Protein AF-A0A2R6GZM3-F1 (afdb_monomer_lite)

Secondary structure (DSSP, 8-state):
--BTTB-HHHHHHHHHHHHHHHHHHHHHHHHHHS-SSTT-HHHHHHHHHHHHHHHHHHHHHHHHHHHHHHHHHHHHHHHHHHS-S-----------------------------

Radius of gyration: 28.56 Å; chains: 1; bounding box: 97×31×60 Å

Structure (mmCIF, N/CA/C/O backbone):
data_AF-A0A2R6GZM3-F1
#
_entry.id   AF-A0A2R6GZM3-F1
#
loop_
_atom_site.group_PDB
_atom_site.id
_atom_site.type_symbol
_atom_site.label_atom_id
_atom_site.label_alt_id
_atom_site.label_comp_id
_atom_site.label_asym_id
_atom_site.label_entity_id
_atom_site.label_seq_id
_atom_site.pdbx_PDB_ins_cod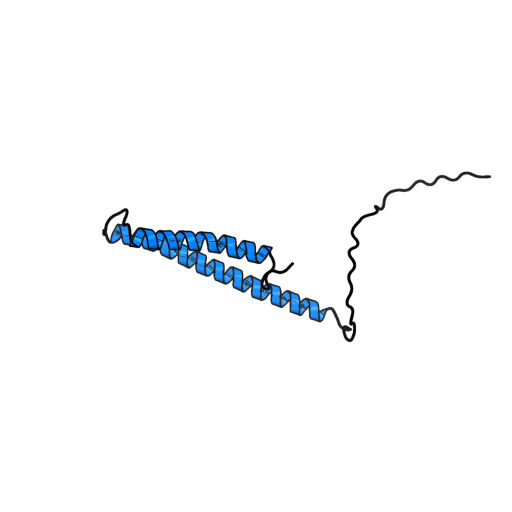e
_atom_site.Cartn_x
_atom_site.Cartn_y
_atom_site.Cartn_z
_atom_site.occupancy
_atom_site.B_iso_or_equiv
_atom_site.auth_seq_id
_atom_site.auth_comp_id
_atom_site.auth_asym_id
_atom_site.auth_atom_id
_atom_site.pdbx_PDB_model_num
ATOM 1 N N . MET A 1 1 ? -24.636 -8.435 14.017 1.00 53.19 1 MET A N 1
ATOM 2 C CA . MET A 1 1 ? -23.829 -9.620 13.624 1.00 53.19 1 MET A CA 1
ATOM 3 C C . MET A 1 1 ? -22.397 -9.157 13.445 1.00 53.19 1 MET A C 1
ATOM 5 O O . MET A 1 1 ? -22.065 -8.674 12.367 1.00 53.19 1 MET A O 1
ATOM 9 N N . GLU A 1 2 ? -21.591 -9.271 14.491 1.00 53.66 2 GLU A N 1
ATOM 10 C CA . GLU A 1 2 ? -20.139 -9.101 14.419 1.00 53.66 2 GLU A CA 1
ATOM 11 C C . GLU A 1 2 ? -19.525 -10.263 13.634 1.00 53.66 2 GLU A C 1
ATOM 13 O O . GLU A 1 2 ? -19.978 -11.408 13.739 1.00 53.66 2 GLU A O 1
ATOM 18 N N . LEU A 1 3 ? -18.513 -9.984 12.816 1.00 55.81 3 LEU A N 1
ATOM 19 C CA . LEU A 1 3 ? -17.748 -11.014 12.120 1.00 55.81 3 LEU A CA 1
ATOM 20 C C . LEU A 1 3 ? -16.280 -10.824 12.509 1.00 55.81 3 LEU A C 1
ATOM 22 O O . LEU A 1 3 ? -15.680 -9.815 12.166 1.00 55.81 3 LEU A O 1
ATOM 26 N N . PHE A 1 4 ? -15.705 -11.796 13.223 1.00 61.44 4 PHE A N 1
ATOM 27 C CA . PHE A 1 4 ? -14.313 -11.757 13.707 1.00 61.44 4 PHE A CA 1
ATOM 28 C C . PHE A 1 4 ? -13.967 -10.595 14.661 1.00 61.44 4 PHE A C 1
ATOM 30 O O . PHE A 1 4 ? -12.835 -10.124 14.643 1.00 61.44 4 PHE A O 1
ATOM 37 N N . GLY A 1 5 ? -14.908 -10.166 15.510 1.00 65.94 5 GLY A N 1
ATOM 38 C CA . GLY A 1 5 ? -14.658 -9.126 16.520 1.00 65.94 5 GLY A CA 1
ATOM 39 C C . GLY A 1 5 ? -14.589 -7.703 15.967 1.00 65.94 5 GLY A C 1
ATOM 40 O O . GLY A 1 5 ? -14.217 -6.810 16.705 1.00 65.94 5 GLY A O 1
ATOM 41 N N . PHE A 1 6 ? -14.944 -7.512 14.692 1.00 68.62 6 PHE A N 1
ATOM 42 C CA . PHE A 1 6 ? -15.173 -6.204 14.093 1.00 68.62 6 PHE A CA 1
ATOM 43 C C . PHE A 1 6 ? -16.604 -6.104 13.579 1.00 68.62 6 PHE A C 1
ATOM 45 O O . PHE A 1 6 ? -17.218 -7.091 13.132 1.00 68.62 6 PHE A O 1
ATOM 52 N N . GLU A 1 7 ? -17.114 -4.880 13.565 1.00 79.00 7 GLU A N 1
ATOM 53 C CA . GLU A 1 7 ? -18.347 -4.555 12.869 1.00 79.00 7 GLU A CA 1
ATOM 54 C C . GLU A 1 7 ? -18.200 -4.793 11.359 1.00 79.00 7 GLU A C 1
ATOM 56 O O . GLU A 1 7 ? -17.131 -4.637 10.758 1.00 79.00 7 GLU A O 1
ATOM 61 N N . LYS A 1 8 ? -19.298 -5.189 10.703 1.00 81.38 8 LYS A N 1
ATOM 62 C CA . LYS A 1 8 ? -19.299 -5.460 9.254 1.00 81.38 8 LYS A CA 1
ATOM 63 C C . LYS A 1 8 ? -18.865 -4.242 8.435 1.00 81.38 8 LYS A C 1
ATOM 65 O O . LYS A 1 8 ? -18.279 -4.422 7.370 1.00 81.38 8 LYS A O 1
ATOM 70 N N . GLU A 1 9 ? -19.161 -3.040 8.920 1.00 81.81 9 GLU A N 1
ATOM 71 C CA . GLU A 1 9 ? -18.784 -1.780 8.278 1.00 81.81 9 GLU A CA 1
ATOM 72 C C . GLU A 1 9 ? -17.275 -1.526 8.402 1.00 81.81 9 GLU A C 1
ATOM 74 O O . GLU A 1 9 ? -16.612 -1.322 7.387 1.00 81.81 9 GLU A O 1
ATOM 79 N N . THR A 1 10 ? -16.700 -1.707 9.595 1.00 84.50 10 THR A N 1
ATOM 80 C CA . THR A 1 10 ? -15.245 -1.668 9.828 1.00 84.50 10 THR A CA 1
ATOM 81 C C . THR A 1 10 ? -14.489 -2.658 8.942 1.00 84.50 10 THR A C 1
ATOM 83 O O . THR A 1 10 ? -13.495 -2.314 8.293 1.00 84.50 10 THR A O 1
ATOM 86 N N . LEU A 1 11 ? -14.965 -3.905 8.868 1.00 85.25 11 LEU A N 1
ATOM 87 C CA . LEU A 1 11 ? -14.348 -4.935 8.030 1.00 85.25 11 LEU A CA 1
ATOM 88 C C . LEU A 1 11 ? -14.423 -4.549 6.545 1.00 85.25 11 LEU A C 1
ATOM 90 O O . LEU A 1 11 ? -13.454 -4.755 5.803 1.00 85.25 11 LEU A O 1
ATOM 94 N N . LEU A 1 12 ? -15.542 -3.965 6.108 1.00 89.31 12 LEU A N 1
ATOM 95 C CA . LEU A 1 12 ? -15.717 -3.471 4.745 1.00 89.31 12 LEU A CA 1
ATOM 96 C C . LEU A 1 12 ? -14.714 -2.356 4.432 1.00 89.31 12 LEU A C 1
ATOM 98 O O . LEU A 1 12 ? -14.014 -2.456 3.424 1.00 89.31 12 LEU A O 1
ATOM 102 N N . ASP A 1 13 ? -14.562 -1.368 5.308 1.00 86.69 13 ASP A N 1
ATOM 103 C CA . ASP A 1 13 ? -13.637 -0.246 5.115 1.00 86.69 13 ASP A CA 1
ATOM 104 C C . ASP A 1 13 ? -12.169 -0.689 5.091 1.00 86.69 13 ASP A C 1
ATOM 106 O O . ASP A 1 13 ? -11.378 -0.256 4.240 1.00 86.69 13 ASP A O 1
ATOM 110 N N . LEU A 1 14 ? -11.792 -1.619 5.971 1.00 89.25 14 LEU A N 1
ATOM 111 C CA . LEU A 1 14 ? -10.449 -2.193 5.977 1.00 89.25 14 LEU A CA 1
ATOM 112 C C . LEU A 1 14 ? -10.190 -2.993 4.692 1.00 89.25 14 LEU A C 1
ATOM 114 O O . LEU A 1 14 ? -9.141 -2.850 4.060 1.00 89.25 14 LEU A O 1
ATOM 118 N N . THR A 1 15 ? -11.166 -3.789 4.250 1.00 89.44 15 THR A N 1
ATOM 119 C CA . THR A 1 15 ? -11.059 -4.591 3.020 1.00 89.44 15 THR A CA 1
ATOM 120 C C . THR A 1 15 ? -10.958 -3.711 1.776 1.00 89.44 15 THR A C 1
ATOM 122 O O . THR A 1 15 ? -10.130 -3.984 0.901 1.00 89.44 15 THR A O 1
ATOM 125 N N . VAL A 1 16 ? -11.740 -2.629 1.698 1.00 91.19 16 VAL A N 1
ATOM 126 C CA . VAL A 1 16 ? -11.695 -1.661 0.589 1.00 91.19 16 VAL A CA 1
ATOM 127 C C . VAL A 1 16 ? -10.301 -1.045 0.447 1.00 91.19 16 VAL A C 1
ATOM 129 O O . VAL A 1 16 ? -9.860 -0.835 -0.680 1.00 91.19 16 VAL A O 1
ATOM 132 N N . ASN A 1 17 ? -9.566 -0.840 1.546 1.00 92.44 17 ASN A N 1
ATOM 133 C CA . ASN A 1 17 ? -8.177 -0.363 1.520 1.00 92.44 17 ASN A CA 1
ATOM 134 C C . ASN A 1 17 ? -7.143 -1.461 1.196 1.00 92.44 17 ASN A C 1
ATOM 136 O O . ASN A 1 17 ? -6.140 -1.203 0.525 1.00 92.44 17 ASN A O 1
ATOM 140 N N . VAL A 1 18 ? -7.391 -2.707 1.609 1.00 93.06 18 VAL A N 1
ATOM 141 C CA . VAL A 1 18 ? -6.509 -3.853 1.316 1.00 93.06 18 VAL A CA 1
ATOM 142 C C . VAL A 1 18 ? -6.537 -4.242 -0.169 1.00 93.06 18 VAL A C 1
ATOM 144 O O . VAL A 1 18 ? -5.513 -4.668 -0.711 1.00 93.06 18 VAL A O 1
ATOM 147 N N . ILE A 1 19 ? -7.664 -4.067 -0.867 1.00 95.25 19 ILE A N 1
ATOM 148 C CA . ILE A 1 19 ? -7.778 -4.397 -2.300 1.00 95.25 19 ILE A CA 1
ATOM 149 C C . ILE A 1 19 ? -6.759 -3.613 -3.159 1.00 95.25 19 ILE A C 1
ATOM 151 O O . ILE A 1 19 ? -5.985 -4.256 -3.880 1.00 95.25 19 ILE A O 1
ATOM 155 N N . PRO A 1 20 ? -6.678 -2.266 -3.091 1.00 94.00 20 PRO A N 1
ATOM 156 C CA . PRO A 1 20 ? -5.647 -1.500 -3.788 1.00 94.00 20 PRO A CA 1
ATOM 157 C C . PRO A 1 20 ? -4.223 -1.957 -3.454 1.00 94.00 20 PRO A C 1
ATOM 159 O O . PRO A 1 20 ? -3.386 -2.053 -4.352 1.00 94.00 20 PRO A O 1
ATOM 162 N N . LEU A 1 21 ? -3.950 -2.298 -2.191 1.00 96.00 21 LEU A N 1
ATOM 163 C CA . LEU A 1 21 ? -2.645 -2.791 -1.743 1.00 96.00 21 LEU A CA 1
ATOM 164 C C . LEU A 1 21 ? -2.264 -4.101 -2.450 1.00 96.00 21 LEU A C 1
ATOM 166 O O . LEU A 1 21 ? -1.143 -4.238 -2.949 1.00 96.00 21 LEU A O 1
ATOM 170 N N . GLY A 1 22 ? -3.215 -5.031 -2.570 1.00 96.31 22 GLY A N 1
ATOM 171 C CA . GLY A 1 22 ? -3.041 -6.280 -3.314 1.00 96.31 22 GLY A CA 1
ATOM 172 C C . GLY A 1 22 ? -2.784 -6.055 -4.806 1.00 96.31 22 GLY A C 1
ATOM 173 O O . GLY A 1 22 ? -1.890 -6.680 -5.379 1.00 96.3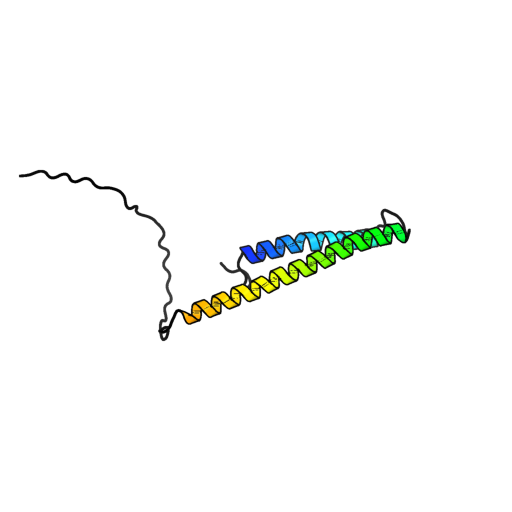1 22 GLY A O 1
ATOM 174 N N . ILE A 1 23 ? -3.510 -5.123 -5.431 1.00 96.88 23 ILE A N 1
ATOM 175 C CA . ILE A 1 23 ? -3.325 -4.780 -6.850 1.00 96.88 23 ILE A CA 1
ATOM 176 C C . ILE A 1 23 ? -1.929 -4.191 -7.088 1.00 96.88 23 ILE A C 1
ATOM 178 O O . ILE A 1 23 ? -1.231 -4.618 -8.008 1.00 96.88 23 ILE A O 1
ATOM 182 N N . ILE A 1 24 ? -1.487 -3.243 -6.258 1.00 96.81 24 ILE A N 1
ATOM 183 C CA . ILE A 1 24 ? -0.155 -2.637 -6.397 1.00 96.81 24 ILE A CA 1
ATOM 184 C C . ILE A 1 24 ? 0.935 -3.698 -6.214 1.00 96.81 24 ILE A C 1
ATOM 186 O O . ILE A 1 24 ? 1.866 -3.757 -7.017 1.00 96.81 24 ILE A O 1
ATOM 190 N N . LEU A 1 25 ? 0.808 -4.572 -5.210 1.00 97.06 25 LEU A N 1
ATOM 191 C CA . LEU A 1 25 ? 1.760 -5.661 -4.981 1.00 97.06 25 LEU A CA 1
ATOM 192 C C . LEU A 1 25 ? 1.845 -6.610 -6.180 1.00 97.06 25 LEU A C 1
ATOM 194 O O . LEU A 1 25 ? 2.941 -6.987 -6.599 1.00 97.06 25 LEU A O 1
ATOM 198 N N . PHE A 1 26 ? 0.695 -6.957 -6.760 1.00 97.56 26 PHE A N 1
ATOM 199 C CA . PHE A 1 26 ? 0.631 -7.769 -7.968 1.00 97.56 26 PHE A CA 1
ATOM 200 C C . PHE A 1 26 ? 1.395 -7.115 -9.123 1.00 97.56 26 PHE A C 1
ATOM 202 O O . PHE A 1 26 ? 2.209 -7.777 -9.762 1.00 97.56 26 PHE A O 1
ATOM 209 N N . PHE A 1 27 ? 1.198 -5.818 -9.368 1.00 96.00 27 PHE A N 1
ATOM 210 C CA . PHE A 1 27 ? 1.904 -5.114 -10.442 1.00 96.00 27 PHE A CA 1
ATOM 211 C C . PHE A 1 27 ? 3.397 -4.937 -10.169 1.00 96.00 27 PHE A C 1
ATOM 213 O O . PHE A 1 27 ? 4.194 -5.067 -11.096 1.00 96.00 27 PHE A O 1
ATOM 220 N N . ILE A 1 28 ? 3.804 -4.720 -8.916 1.00 95.44 28 ILE A N 1
ATOM 221 C CA . ILE A 1 28 ? 5.222 -4.731 -8.533 1.00 95.44 28 ILE A CA 1
ATOM 222 C C . ILE A 1 28 ? 5.850 -6.076 -8.921 1.00 95.44 28 ILE A C 1
ATOM 224 O O . ILE A 1 28 ? 6.888 -6.098 -9.581 1.00 95.44 28 ILE A O 1
ATOM 228 N N . ALA A 1 29 ? 5.209 -7.193 -8.568 1.00 96.19 29 ALA A N 1
ATOM 229 C CA . ALA A 1 29 ? 5.699 -8.525 -8.913 1.00 96.19 29 ALA A CA 1
ATOM 230 C C . ALA A 1 29 ? 5.683 -8.773 -10.430 1.00 96.19 29 ALA A C 1
ATOM 232 O O . ALA A 1 29 ? 6.670 -9.248 -10.991 1.00 96.19 29 ALA A O 1
ATOM 233 N N . ALA A 1 30 ? 4.595 -8.407 -11.111 1.00 95.19 30 ALA A N 1
ATOM 234 C CA . ALA A 1 30 ? 4.462 -8.562 -12.555 1.00 95.19 30 ALA A CA 1
ATOM 235 C C . ALA A 1 30 ? 5.554 -7.790 -13.304 1.00 95.19 30 ALA A C 1
ATOM 237 O O . ALA A 1 30 ? 6.188 -8.350 -14.194 1.00 95.19 30 ALA A O 1
ATOM 238 N N . PHE A 1 31 ? 5.832 -6.546 -12.910 1.00 93.19 31 PHE A N 1
ATOM 239 C CA . PHE A 1 31 ? 6.863 -5.728 -13.547 1.00 93.19 31 PHE A CA 1
ATOM 240 C C . PHE A 1 31 ? 8.289 -6.102 -13.149 1.00 93.19 31 PHE A C 1
ATOM 242 O O . PHE A 1 31 ? 9.225 -5.798 -13.886 1.00 93.19 31 PHE A O 1
ATOM 249 N N . ALA A 1 32 ? 8.473 -6.788 -12.019 1.00 91.62 32 ALA A N 1
ATOM 250 C CA . ALA A 1 32 ? 9.761 -7.385 -11.676 1.00 91.62 32 ALA A CA 1
ATOM 251 C C . ALA A 1 32 ? 10.113 -8.557 -12.609 1.00 91.62 32 ALA A C 1
ATOM 253 O O . ALA A 1 32 ? 11.289 -8.782 -12.888 1.00 91.62 32 ALA A O 1
ATOM 254 N N . VAL A 1 33 ? 9.108 -9.287 -13.110 1.00 93.50 33 VAL A N 1
ATOM 255 C CA . VAL A 1 33 ? 9.291 -10.408 -14.052 1.00 93.50 33 VAL A CA 1
ATOM 256 C C . VAL A 1 33 ? 9.274 -9.935 -15.507 1.00 93.50 33 VAL A C 1
ATOM 258 O O . VAL A 1 33 ? 10.084 -10.378 -16.320 1.00 93.50 33 VAL A O 1
ATOM 261 N N . VAL A 1 34 ? 8.352 -9.036 -15.846 1.00 92.06 34 VAL A N 1
ATOM 262 C CA . VAL A 1 34 ? 8.140 -8.513 -17.198 1.00 92.06 34 VAL A CA 1
ATOM 263 C C . VAL A 1 34 ? 8.445 -7.026 -17.189 1.00 92.06 34 VAL A C 1
ATOM 265 O O . VAL A 1 34 ? 7.613 -6.236 -16.759 1.00 92.06 34 VAL A O 1
ATOM 268 N N . SER A 1 35 ? 9.621 -6.629 -17.681 1.00 86.69 35 SER A N 1
ATOM 269 C CA . SER A 1 35 ? 9.979 -5.210 -17.726 1.00 86.69 35 SER A CA 1
ATOM 270 C C . SER A 1 35 ? 9.359 -4.506 -18.945 1.00 86.69 35 SER A C 1
ATOM 272 O O . SER A 1 35 ? 9.757 -4.802 -20.077 1.00 86.69 35 SER A O 1
ATOM 274 N N . PRO A 1 36 ? 8.431 -3.548 -18.750 1.00 82.38 36 PRO A N 1
ATOM 275 C CA . PRO A 1 36 ? 7.818 -2.811 -19.854 1.00 82.38 36 PRO A CA 1
ATOM 276 C C . PRO A 1 36 ? 8.741 -1.733 -20.445 1.00 82.38 36 PRO A C 1
ATOM 278 O O . PRO A 1 36 ? 8.615 -1.401 -21.621 1.00 82.38 36 PRO A O 1
ATOM 281 N N . PHE A 1 37 ? 9.678 -1.199 -19.653 1.00 81.69 37 PHE A N 1
ATOM 282 C CA . PHE A 1 37 ? 10.577 -0.104 -20.049 1.00 81.69 37 PHE A CA 1
ATOM 283 C C . PHE A 1 37 ? 12.058 -0.525 -20.123 1.00 81.69 37 PHE A C 1
ATOM 285 O O . PHE A 1 37 ? 12.944 0.318 -20.250 1.00 81.69 37 PHE A O 1
ATOM 292 N N . GLY A 1 38 ? 12.348 -1.829 -20.065 1.00 81.50 38 GLY A N 1
ATOM 293 C CA . GLY A 1 38 ? 13.712 -2.365 -20.076 1.00 81.50 38 GLY A CA 1
ATOM 294 C C . GLY A 1 38 ? 14.440 -2.228 -18.731 1.00 81.50 38 GLY A C 1
ATOM 295 O O . GLY A 1 38 ? 13.824 -2.083 -17.680 1.00 81.50 38 GLY A O 1
ATOM 296 N N . LEU A 1 39 ? 15.772 -2.322 -18.748 1.00 79.31 39 LEU A N 1
ATOM 297 C CA . LEU A 1 39 ? 16.618 -2.220 -17.546 1.00 79.31 39 LEU A CA 1
ATOM 298 C C . LEU A 1 39 ? 17.231 -0.824 -17.371 1.00 79.31 39 LEU A C 1
ATOM 300 O O . LEU A 1 39 ? 18.259 -0.683 -16.709 1.00 79.31 39 LEU A O 1
ATOM 304 N N . ASP A 1 40 ? 16.635 0.205 -17.980 1.00 89.88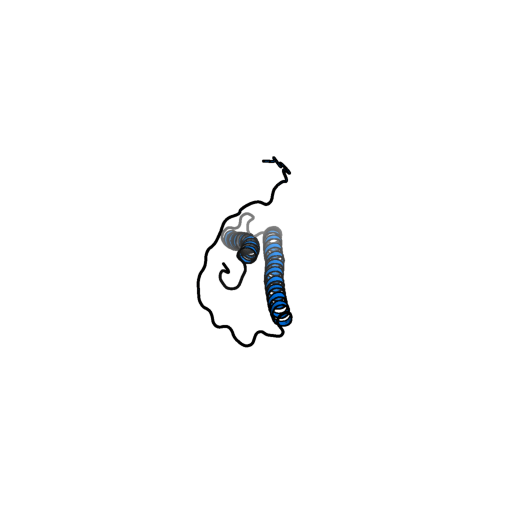 40 ASP A N 1
ATOM 305 C CA . ASP A 1 40 ? 17.084 1.573 -17.742 1.00 89.88 40 ASP A CA 1
ATOM 306 C C . ASP A 1 40 ? 16.857 1.927 -16.257 1.00 89.88 40 ASP A C 1
ATOM 308 O O . ASP A 1 40 ? 15.714 1.894 -15.779 1.00 89.88 40 ASP A O 1
ATOM 312 N N . PRO A 1 41 ? 17.927 2.248 -15.507 1.00 88.31 41 PRO A N 1
ATOM 313 C CA . PRO A 1 41 ? 17.847 2.442 -14.065 1.00 88.31 41 PRO A CA 1
ATOM 314 C C . PRO A 1 41 ? 17.013 3.664 -13.676 1.00 88.31 41 PRO A C 1
ATOM 316 O O . PRO A 1 41 ? 16.431 3.676 -12.592 1.00 88.31 41 PRO A O 1
ATOM 319 N N . VAL A 1 42 ? 16.918 4.680 -14.539 1.00 92.94 42 VAL A N 1
ATOM 320 C CA . VAL A 1 42 ? 16.135 5.888 -14.261 1.00 92.94 42 VAL A CA 1
ATOM 321 C C . VAL A 1 42 ? 14.649 5.584 -14.406 1.00 92.94 42 VAL A C 1
ATOM 323 O O . VAL A 1 42 ? 13.880 5.840 -13.481 1.00 92.94 42 VAL A O 1
ATOM 326 N N . PHE A 1 43 ? 14.239 4.991 -15.530 1.00 91.31 43 PHE A N 1
ATOM 327 C CA . PHE A 1 43 ? 12.826 4.683 -15.779 1.00 91.31 43 PHE A CA 1
ATOM 328 C C . PHE A 1 43 ? 12.300 3.590 -14.849 1.00 91.31 43 PHE A C 1
ATOM 330 O O . PHE A 1 43 ? 11.243 3.759 -14.238 1.00 91.31 43 PHE A O 1
ATOM 337 N N . SER A 1 44 ? 13.053 2.501 -14.677 1.00 91.31 44 SER A N 1
ATOM 338 C CA . SER A 1 44 ? 12.680 1.423 -13.757 1.00 91.31 44 SER A CA 1
ATOM 339 C C . SER A 1 44 ? 12.681 1.907 -12.306 1.00 91.31 44 SER A C 1
ATOM 341 O O . SER A 1 44 ? 11.777 1.566 -11.543 1.00 91.31 44 SER A O 1
ATOM 343 N N . GLY A 1 45 ? 13.668 2.722 -11.918 1.00 93.12 45 GLY A N 1
ATOM 344 C CA . GLY A 1 45 ? 13.738 3.312 -10.583 1.00 93.12 45 GLY A CA 1
ATOM 345 C C . GLY A 1 45 ? 12.524 4.188 -10.293 1.00 93.12 45 GLY A C 1
ATOM 346 O O . GLY A 1 45 ? 11.885 4.021 -9.256 1.00 93.12 45 GLY A O 1
ATOM 347 N N . LEU A 1 46 ? 12.144 5.056 -11.236 1.00 94.69 46 LEU A N 1
ATOM 348 C CA . LEU A 1 46 ? 10.970 5.912 -11.091 1.00 94.69 46 LEU A CA 1
ATOM 349 C C . LEU A 1 46 ? 9.679 5.085 -10.991 1.00 94.69 46 LEU A C 1
ATOM 351 O O . LEU A 1 46 ? 8.899 5.299 -10.066 1.00 94.69 46 LEU A O 1
ATOM 355 N N . GLN A 1 47 ? 9.492 4.094 -11.867 1.00 93.50 47 GLN A N 1
ATOM 356 C CA . GLN A 1 47 ? 8.331 3.198 -11.848 1.00 93.50 47 GLN A CA 1
ATOM 357 C C . GLN A 1 47 ? 8.166 2.506 -10.487 1.00 93.50 47 GLN A C 1
ATOM 359 O O . GLN A 1 47 ? 7.110 2.607 -9.862 1.00 93.50 47 GLN A O 1
ATOM 364 N N . PHE A 1 48 ? 9.210 1.826 -10.000 1.00 94.44 48 PHE A N 1
ATOM 365 C CA . PHE A 1 48 ? 9.146 1.141 -8.709 1.00 94.44 48 PHE A CA 1
ATOM 366 C C . PHE A 1 48 ? 9.050 2.120 -7.544 1.00 94.44 48 PHE A C 1
ATOM 368 O O . PHE A 1 48 ? 8.319 1.836 -6.606 1.00 94.44 48 PHE A O 1
ATOM 375 N N . SER A 1 49 ? 9.699 3.286 -7.600 1.00 96.06 49 SER A N 1
ATOM 376 C CA . SER A 1 49 ? 9.590 4.286 -6.530 1.00 96.06 49 SER A CA 1
ATOM 377 C C . SER A 1 49 ? 8.160 4.803 -6.363 1.00 96.06 49 SER A C 1
ATOM 379 O O . SER A 1 49 ? 7.680 4.924 -5.237 1.00 96.06 49 SER A O 1
ATOM 381 N N . LEU A 1 50 ? 7.441 5.035 -7.465 1.00 96.00 50 LEU A N 1
ATOM 382 C CA . LEU A 1 50 ? 6.049 5.482 -7.436 1.00 96.00 50 LEU A CA 1
ATOM 383 C C . LEU A 1 50 ? 5.124 4.384 -6.909 1.00 96.00 50 LEU A C 1
ATOM 385 O O . LEU A 1 50 ? 4.295 4.640 -6.041 1.00 96.00 50 LEU A O 1
ATOM 389 N N . MET A 1 51 ? 5.298 3.148 -7.375 1.00 95.69 51 MET A N 1
ATOM 390 C CA . MET A 1 51 ? 4.480 2.028 -6.905 1.00 95.69 51 MET A CA 1
ATOM 391 C C . MET A 1 51 ? 4.751 1.690 -5.438 1.00 95.69 51 MET A C 1
ATOM 393 O O . MET A 1 51 ? 3.812 1.537 -4.666 1.00 95.69 51 MET A O 1
ATOM 397 N N . ILE A 1 52 ? 6.022 1.597 -5.038 1.00 96.88 52 ILE A N 1
ATOM 398 C CA . ILE A 1 52 ? 6.417 1.267 -3.664 1.00 96.88 52 ILE A CA 1
ATOM 399 C C . ILE A 1 52 ? 6.009 2.389 -2.714 1.00 96.88 52 ILE A C 1
ATOM 401 O O . ILE A 1 52 ? 5.507 2.097 -1.635 1.00 96.88 52 ILE A O 1
ATOM 405 N N . SER A 1 53 ? 6.176 3.660 -3.092 1.00 97.75 53 SER A N 1
ATOM 406 C CA . SER A 1 53 ? 5.710 4.761 -2.241 1.00 97.75 53 SER A CA 1
ATOM 407 C C . SER A 1 53 ? 4.198 4.698 -2.048 1.00 97.75 53 SER A C 1
ATOM 409 O O . SER A 1 53 ? 3.751 4.730 -0.908 1.00 97.75 53 SER A O 1
ATOM 411 N N . MET A 1 54 ? 3.410 4.502 -3.109 1.00 96.38 54 MET A N 1
ATOM 412 C CA . MET A 1 54 ? 1.960 4.328 -2.968 1.00 96.38 54 MET A CA 1
ATOM 413 C C . MET A 1 54 ? 1.576 3.112 -2.138 1.00 96.38 54 MET A C 1
ATOM 415 O O . MET A 1 54 ? 0.715 3.228 -1.271 1.00 96.38 54 MET A O 1
ATOM 419 N N . PHE A 1 55 ? 2.251 1.983 -2.334 1.00 97.44 55 PHE A N 1
ATOM 420 C CA . PHE A 1 55 ? 2.053 0.796 -1.514 1.00 97.44 55 PHE A CA 1
ATOM 421 C C . PHE A 1 55 ? 2.302 1.091 -0.031 1.00 97.44 55 PHE A C 1
ATOM 423 O O . PHE A 1 55 ? 1.454 0.796 0.802 1.00 97.44 55 PHE A O 1
ATOM 430 N N . LEU A 1 56 ? 3.443 1.701 0.302 1.00 97.50 56 LEU A N 1
ATOM 431 C CA . LEU A 1 56 ? 3.831 1.969 1.685 1.00 97.50 56 LEU A CA 1
ATOM 432 C C . LEU A 1 56 ? 2.936 3.016 2.343 1.00 97.50 56 LEU A C 1
ATOM 434 O O . LEU A 1 56 ? 2.498 2.803 3.468 1.00 97.50 56 LEU A O 1
ATOM 438 N N . LEU A 1 57 ? 2.645 4.126 1.660 1.00 96.81 57 LEU A N 1
ATOM 439 C CA . LEU A 1 57 ? 1.777 5.173 2.200 1.00 96.81 57 LEU A CA 1
ATOM 440 C C . LEU A 1 57 ? 0.381 4.617 2.490 1.00 96.81 57 LEU A C 1
ATOM 442 O O . LEU A 1 57 ? -0.146 4.840 3.577 1.00 96.81 57 LEU A O 1
ATOM 446 N N . LEU A 1 58 ? -0.189 3.858 1.552 1.00 94.94 58 LEU A N 1
ATOM 447 C CA . LEU A 1 58 ? -1.498 3.242 1.735 1.00 94.94 58 LEU A CA 1
ATOM 448 C C . LEU A 1 58 ? -1.468 2.164 2.825 1.00 94.94 58 LEU A C 1
ATOM 450 O O . LEU A 1 58 ? -2.376 2.120 3.646 1.00 94.94 58 LEU A O 1
ATOM 454 N N . ALA A 1 59 ? -0.426 1.330 2.880 1.00 95.25 59 ALA A N 1
ATOM 455 C CA . ALA A 1 59 ? -0.267 0.309 3.918 1.00 95.25 59 ALA A CA 1
ATOM 456 C C . ALA A 1 59 ? -0.226 0.929 5.317 1.00 95.25 59 ALA A C 1
ATOM 458 O O . ALA A 1 59 ? -0.908 0.463 6.226 1.00 95.25 59 ALA A O 1
ATOM 459 N N . VAL A 1 60 ? 0.539 2.012 5.472 1.00 96.31 60 VAL A N 1
ATOM 460 C CA . VAL A 1 60 ? 0.618 2.773 6.720 1.00 96.31 60 VAL A CA 1
ATOM 461 C C . VAL A 1 60 ? -0.753 3.337 7.081 1.00 96.31 60 VAL A C 1
ATOM 463 O O . VAL A 1 60 ? -1.202 3.156 8.209 1.00 96.31 60 VAL A O 1
ATOM 466 N N . LEU A 1 61 ? -1.448 3.966 6.131 1.00 93.75 61 LEU A N 1
ATOM 467 C CA . LEU A 1 61 ? -2.771 4.541 6.376 1.00 93.75 61 LEU A CA 1
ATOM 468 C C . LEU A 1 61 ? -3.807 3.472 6.750 1.00 93.75 61 LEU A C 1
ATOM 470 O O . LEU A 1 61 ? -4.569 3.663 7.689 1.00 93.75 61 LEU A O 1
ATOM 474 N N . THR A 1 62 ? -3.776 2.328 6.068 1.00 92.88 62 THR A N 1
ATOM 475 C CA . THR A 1 62 ? -4.646 1.171 6.333 1.00 92.88 62 THR A CA 1
ATOM 476 C C . THR A 1 62 ? -4.407 0.620 7.736 1.00 92.88 62 THR A C 1
ATOM 478 O O . THR A 1 62 ? -5.354 0.339 8.462 1.00 92.88 62 THR A O 1
ATOM 481 N N . TYR A 1 63 ? -3.141 0.507 8.144 1.00 91.62 63 TYR A N 1
ATOM 482 C CA . TYR A 1 63 ? -2.778 0.057 9.485 1.00 91.62 63 TYR A CA 1
ATOM 483 C C . TYR A 1 63 ? -3.260 1.028 10.567 1.00 91.62 63 TYR A C 1
ATOM 485 O O . TYR A 1 63 ? -3.827 0.598 11.568 1.00 91.62 63 TYR A O 1
ATOM 493 N N . TYR A 1 64 ? -3.062 2.335 10.367 1.00 94.00 64 TYR A N 1
ATOM 494 C CA . TYR A 1 64 ? -3.544 3.338 11.316 1.00 94.00 64 TYR A CA 1
ATOM 495 C C . TYR A 1 64 ? -5.067 3.388 11.387 1.00 94.00 64 TYR A C 1
ATOM 497 O O . TYR A 1 64 ? -5.592 3.545 12.481 1.00 94.00 64 TYR A O 1
ATOM 505 N N . ALA A 1 65 ? -5.765 3.226 10.260 1.00 89.62 65 ALA A N 1
ATOM 506 C CA . ALA A 1 65 ? -7.220 3.145 10.241 1.00 89.62 65 ALA A CA 1
ATOM 507 C C . ALA A 1 65 ? -7.712 1.940 11.053 1.00 89.62 65 ALA A C 1
ATOM 509 O O . ALA A 1 65 ? -8.518 2.122 11.956 1.00 89.62 65 ALA A O 1
ATOM 510 N N . GLY A 1 66 ? -7.162 0.743 10.816 1.00 87.62 66 GLY A N 1
ATOM 511 C CA . GLY A 1 66 ? -7.528 -0.449 11.589 1.00 87.62 66 GLY A CA 1
ATOM 512 C C . GLY A 1 66 ? -7.255 -0.284 13.085 1.00 87.62 66 GLY A C 1
ATOM 513 O O . GLY A 1 66 ? -8.123 -0.546 13.908 1.00 87.62 66 GLY A O 1
ATOM 514 N N . ARG A 1 67 ? -6.078 0.243 13.443 1.00 88.56 67 ARG A N 1
ATOM 515 C CA . ARG A 1 67 ? -5.713 0.443 14.850 1.00 88.56 67 ARG A CA 1
ATOM 516 C C . ARG A 1 67 ? -6.555 1.510 15.553 1.00 88.56 67 ARG A C 1
ATOM 518 O O . ARG A 1 67 ? -6.865 1.354 16.724 1.00 88.56 67 ARG A O 1
ATOM 525 N N . ALA A 1 68 ? -6.911 2.587 14.857 1.00 88.62 68 ALA A N 1
ATOM 526 C CA . ALA A 1 68 ? -7.772 3.622 15.418 1.00 88.62 68 ALA A CA 1
ATOM 527 C C . ALA A 1 68 ? -9.186 3.100 15.708 1.00 88.62 68 ALA A C 1
ATOM 529 O O . ALA A 1 68 ? -9.804 3.565 16.661 1.00 88.62 68 ALA A O 1
ATOM 530 N N . VAL A 1 69 ? -9.679 2.143 14.914 1.00 86.25 69 VAL A N 1
ATOM 531 C CA . VAL A 1 69 ? -10.990 1.525 15.147 1.00 86.25 69 VAL A CA 1
ATOM 532 C C . VAL A 1 69 ? -10.952 0.563 16.335 1.00 86.25 69 VAL A C 1
ATOM 534 O O . VAL A 1 69 ? -11.797 0.692 17.211 1.00 86.25 69 VAL A O 1
ATOM 537 N N . GLU A 1 70 ? -9.931 -0.297 16.446 1.00 84.81 70 GLU A N 1
ATOM 538 C CA . GLU A 1 70 ? -9.744 -1.163 17.630 1.00 84.81 70 GLU A CA 1
ATOM 539 C C . GLU A 1 70 ? -9.722 -0.357 18.945 1.00 84.81 70 GLU A C 1
ATOM 541 O O . GLU A 1 70 ? -10.303 -0.760 19.954 1.00 84.81 70 GLU A O 1
ATOM 546 N N . ASP A 1 71 ? -9.045 0.797 18.936 1.00 85.31 71 ASP A N 1
ATOM 547 C CA . ASP A 1 71 ? -8.965 1.684 20.099 1.00 85.31 71 ASP A CA 1
ATOM 548 C C . ASP A 1 71 ? -10.323 2.354 20.413 1.00 85.31 71 ASP A C 1
ATOM 550 O O . ASP A 1 71 ? -10.627 2.590 21.584 1.00 85.31 71 ASP A O 1
ATOM 554 N N . ALA A 1 72 ? -11.135 2.660 19.394 1.00 84.12 72 ALA A N 1
ATOM 555 C CA . ALA A 1 72 ? -12.456 3.271 19.553 1.00 84.12 72 ALA A CA 1
ATOM 556 C C . ALA A 1 72 ? -13.498 2.272 20.081 1.00 84.12 72 ALA A C 1
ATOM 558 O O . ALA A 1 72 ? -14.165 2.572 21.069 1.00 84.12 72 ALA A O 1
ATOM 559 N N . GLU A 1 73 ? -13.569 1.073 19.495 1.00 81.44 73 GLU A N 1
ATOM 560 C CA . GLU A 1 73 ? -14.478 -0.003 19.926 1.00 81.44 73 GLU A CA 1
ATOM 561 C C . GLU A 1 73 ? -14.229 -0.366 21.405 1.00 81.44 73 GLU A C 1
ATOM 563 O O . GLU A 1 73 ? -15.156 -0.445 22.211 1.00 81.44 73 GLU A O 1
ATOM 568 N N . ARG A 1 74 ? -12.957 -0.453 21.825 1.00 79.94 74 ARG A N 1
ATOM 569 C CA . ARG A 1 74 ? -12.588 -0.694 23.232 1.00 79.94 74 ARG A CA 1
ATOM 570 C C . ARG A 1 74 ? -13.062 0.410 24.188 1.00 79.94 74 ARG A C 1
ATOM 572 O O . ARG A 1 74 ? -13.392 0.124 25.339 1.00 79.94 74 ARG A O 1
ATOM 579 N N . ALA A 1 75 ? -13.031 1.671 23.758 1.00 80.75 75 ALA A N 1
ATOM 580 C CA . ALA A 1 75 ? -13.456 2.797 24.588 1.00 80.75 75 ALA A CA 1
ATOM 581 C C . ALA A 1 75 ? -14.983 2.828 24.778 1.00 80.75 75 ALA A C 1
ATOM 583 O O . ALA A 1 75 ? -15.457 3.215 25.848 1.00 80.75 75 ALA A O 1
ATOM 584 N N . GLU A 1 76 ? -15.741 2.400 23.767 1.00 78.56 76 GLU A N 1
ATOM 585 C CA . GLU A 1 76 ? -17.199 2.263 23.848 1.00 78.56 76 GLU A CA 1
ATOM 586 C C . GLU A 1 76 ? -17.612 1.134 24.802 1.00 78.56 76 GLU A C 1
ATOM 588 O O . GLU A 1 76 ? -18.489 1.349 25.642 1.00 78.56 76 GLU A O 1
ATOM 593 N N . GLU A 1 77 ? -16.927 -0.016 24.770 1.00 73.75 77 GLU A N 1
ATOM 594 C CA . GLU A 1 77 ? -17.140 -1.100 25.743 1.00 73.75 77 GLU A CA 1
ATOM 595 C C . GLU A 1 77 ? -16.904 -0.634 27.191 1.00 73.75 77 GLU A C 1
ATOM 597 O O . GLU A 1 77 ? -17.713 -0.905 28.079 1.00 73.75 77 GLU A O 1
ATOM 602 N N . GLU A 1 78 ? -15.818 0.103 27.451 1.00 73.12 78 GLU A N 1
ATOM 603 C CA . GLU A 1 78 ? -15.507 0.606 28.796 1.00 73.12 78 GLU A CA 1
ATOM 604 C C . GLU A 1 78 ? -16.565 1.612 29.285 1.00 73.12 78 GLU A C 1
ATOM 606 O O . GLU A 1 78 ? -16.989 1.545 30.440 1.00 73.12 78 GLU A O 1
ATOM 611 N N . HIS A 1 79 ? -17.064 2.492 28.411 1.00 69.19 79 HIS A N 1
ATOM 612 C CA . HIS A 1 79 ? -18.131 3.435 28.760 1.00 69.19 79 HIS A CA 1
ATOM 613 C C . HIS A 1 79 ? -19.472 2.733 29.021 1.00 69.19 79 HIS A C 1
ATOM 615 O O . HIS A 1 79 ? -20.169 3.089 29.971 1.00 69.19 79 HIS A O 1
ATOM 621 N N . ALA A 1 80 ? -19.812 1.698 28.246 1.00 68.69 80 ALA A N 1
ATOM 622 C CA . ALA A 1 80 ? -21.020 0.903 28.469 1.00 68.69 80 ALA A CA 1
ATOM 623 C C . ALA A 1 80 ? -21.014 0.200 29.840 1.00 68.69 80 ALA A C 1
ATOM 625 O O . ALA A 1 80 ? -22.055 0.094 30.482 1.00 68.69 80 ALA A O 1
ATOM 626 N N . THR A 1 81 ? -19.844 -0.221 30.339 1.00 63.31 81 THR A N 1
ATOM 627 C CA . THR A 1 81 ? -19.724 -0.849 31.673 1.00 63.31 81 THR A CA 1
ATOM 628 C C . THR A 1 81 ? -19.804 0.124 32.854 1.00 63.31 81 THR A C 1
ATOM 630 O O . THR A 1 81 ? -19.970 -0.316 33.990 1.00 63.31 81 THR A O 1
ATOM 633 N N . LEU A 1 82 ? -19.675 1.435 32.622 1.00 64.06 82 LEU A N 1
ATOM 634 C CA . LEU A 1 82 ? -19.678 2.458 33.676 1.00 64.06 82 LEU A CA 1
ATOM 635 C C . LEU A 1 82 ? -21.063 3.081 33.922 1.00 64.06 82 LEU A C 1
ATOM 637 O O . LEU A 1 82 ? -21.263 3.683 34.977 1.00 64.06 82 LEU A O 1
ATOM 641 N N . ASP A 1 83 ? -22.008 2.913 32.992 1.00 58.44 83 ASP A N 1
ATOM 642 C CA . ASP A 1 83 ? -23.400 3.371 33.129 1.00 58.44 83 ASP A CA 1
ATOM 643 C C . ASP A 1 83 ? -24.324 2.351 33.840 1.00 58.44 83 ASP A C 1
ATOM 645 O O . ASP A 1 83 ? -25.488 2.665 34.093 1.00 58.44 83 ASP A O 1
ATOM 649 N N . ASP A 1 84 ? -23.822 1.171 34.240 1.00 55.34 84 ASP A N 1
ATOM 650 C CA . ASP A 1 84 ? -24.570 0.181 35.037 1.00 55.34 84 ASP A CA 1
ATOM 651 C C . ASP A 1 84 ? -24.007 0.032 36.470 1.00 55.34 84 ASP A C 1
ATOM 653 O O . ASP A 1 84 ? -23.099 -0.770 36.719 1.00 55.34 84 ASP A O 1
ATOM 657 N N . PRO A 1 85 ? -24.517 0.799 37.454 1.00 50.88 85 PRO A N 1
ATOM 658 C CA . PRO A 1 85 ? -24.139 0.628 38.852 1.00 50.88 85 PRO A CA 1
ATOM 659 C C . PRO A 1 85 ? -24.809 -0.567 39.564 1.00 50.88 85 PRO A C 1
ATOM 661 O O . PRO A 1 85 ? -24.536 -0.727 40.754 1.00 50.88 85 PRO A O 1
ATOM 664 N N . ASP A 1 86 ? -25.642 -1.399 38.914 1.00 56.25 86 ASP A N 1
ATOM 665 C CA . ASP A 1 86 ? -26.425 -2.451 39.602 1.00 56.25 86 ASP A CA 1
ATOM 666 C C . ASP A 1 86 ? -26.470 -3.832 38.897 1.00 56.25 86 ASP A C 1
ATOM 668 O O . ASP A 1 86 ? -27.296 -4.682 39.226 1.00 56.25 86 ASP A O 1
ATOM 672 N N . GLY A 1 87 ? -25.529 -4.134 37.999 1.00 47.75 87 GLY A N 1
ATOM 673 C CA . GLY A 1 87 ? -25.444 -5.404 37.254 1.00 47.75 87 GLY A CA 1
ATOM 674 C C . GLY A 1 87 ? -24.984 -6.650 38.037 1.00 47.75 87 GLY A C 1
ATOM 675 O O . GLY A 1 87 ? -24.306 -7.522 37.487 1.00 47.75 87 GLY A O 1
ATOM 676 N N . ALA A 1 88 ? -25.313 -6.776 39.325 1.00 50.94 88 ALA A N 1
ATOM 677 C CA . ALA A 1 88 ? -25.240 -8.070 39.996 1.00 50.94 88 ALA A CA 1
ATOM 678 C C . ALA A 1 88 ? -26.580 -8.794 39.803 1.00 50.94 88 ALA A C 1
ATOM 680 O O . ALA A 1 88 ? -27.547 -8.469 40.478 1.00 50.94 88 ALA A O 1
ATOM 681 N N . THR A 1 89 ? -26.576 -9.836 38.964 1.00 54.78 89 THR A N 1
ATOM 682 C CA . THR A 1 89 ? -27.607 -10.887 38.776 1.00 54.78 89 THR A CA 1
ATOM 683 C C . THR A 1 89 ? -28.722 -10.653 37.743 1.00 54.78 89 THR A C 1
ATOM 685 O O . THR A 1 89 ? -29.753 -10.097 38.064 1.00 54.78 89 THR A O 1
ATOM 688 N N . GLU A 1 90 ? -28.542 -11.230 36.550 1.00 40.94 90 GLU A N 1
ATOM 689 C CA . GLU A 1 90 ? -29.533 -11.916 35.679 1.00 40.94 90 GLU A CA 1
ATOM 690 C C . GLU A 1 90 ? -28.687 -12.479 34.508 1.00 40.94 90 GLU A C 1
ATOM 692 O O . GLU A 1 90 ? -27.939 -11.727 33.903 1.00 40.94 90 GLU A O 1
ATOM 697 N N . LEU A 1 91 ? -28.501 -13.769 34.190 1.00 56.41 91 LEU A N 1
ATOM 698 C CA . LEU A 1 91 ? -29.354 -14.964 34.151 1.00 56.41 91 LEU A CA 1
ATOM 699 C C . LEU A 1 91 ? -30.672 -14.761 33.394 1.00 56.41 91 LEU A C 1
ATOM 701 O O . LEU A 1 91 ? -31.697 -14.615 34.042 1.00 56.41 91 LEU A O 1
ATOM 705 N N . ALA A 1 92 ? -30.615 -14.839 32.059 1.00 38.41 92 ALA A N 1
ATOM 706 C CA . ALA A 1 92 ? -31.669 -15.281 31.122 1.00 38.41 92 ALA A CA 1
ATOM 707 C C . ALA A 1 92 ? -31.087 -15.077 29.699 1.00 38.41 92 ALA A C 1
ATOM 709 O O . ALA A 1 92 ? -30.631 -13.980 29.398 1.00 38.41 92 ALA A O 1
ATOM 710 N N . ASP A 1 93 ? -30.786 -16.075 28.860 1.00 47.78 93 ASP A N 1
ATOM 711 C CA . ASP A 1 93 ? -31.672 -17.056 28.203 1.00 47.78 93 ASP A CA 1
ATOM 712 C C . ASP A 1 93 ? -33.009 -16.473 27.698 1.00 47.78 93 ASP A C 1
ATOM 714 O O . ASP A 1 93 ? -33.684 -15.751 28.419 1.00 47.78 93 ASP A O 1
ATOM 718 N N . ASP A 1 94 ? -33.375 -16.873 26.474 1.00 39.00 94 ASP A N 1
ATOM 719 C CA . ASP A 1 94 ? -34.594 -16.581 25.688 1.00 39.00 94 ASP A CA 1
ATOM 720 C C . ASP A 1 94 ? -34.621 -15.220 24.958 1.00 39.00 94 ASP A C 1
ATOM 722 O O . ASP A 1 94 ? -34.570 -14.146 25.544 1.00 39.00 94 ASP A O 1
ATOM 726 N N . ASP A 1 95 ? -34.490 -15.189 23.626 1.00 48.72 95 ASP A N 1
ATOM 727 C CA . ASP A 1 95 ? -35.514 -15.560 22.628 1.00 48.72 95 ASP A CA 1
ATOM 728 C C . ASP A 1 95 ? -36.792 -14.728 22.777 1.00 48.72 95 ASP A C 1
ATOM 730 O O . ASP A 1 95 ? -37.738 -15.143 23.431 1.00 48.72 95 ASP A O 1
ATOM 734 N N . GLU A 1 96 ? -36.847 -13.572 22.112 1.00 36.25 96 GLU A N 1
ATOM 735 C CA . GLU A 1 96 ? -38.083 -13.202 21.425 1.00 36.25 96 GLU A CA 1
ATOM 736 C C . GLU A 1 96 ? -37.831 -12.173 20.320 1.00 36.25 96 GLU A C 1
ATOM 738 O O . GLU A 1 96 ? -37.489 -11.010 20.538 1.00 36.25 96 GLU A O 1
ATOM 743 N N . SER A 1 97 ? -38.035 -12.634 19.093 1.00 42.12 97 SER A N 1
ATOM 744 C CA . SER A 1 97 ? -38.461 -11.815 17.972 1.00 42.12 97 SER A CA 1
ATOM 745 C C . SER A 1 97 ? -39.835 -11.211 18.264 1.00 42.12 97 SER A C 1
ATOM 747 O O . SER A 1 97 ? -40.795 -11.971 18.343 1.00 42.12 97 SER A O 1
ATOM 749 N N . THR A 1 98 ? -39.956 -9.887 18.297 1.00 31.56 98 THR A N 1
ATOM 750 C CA . THR A 1 98 ? -41.221 -9.221 17.965 1.00 31.56 98 THR A CA 1
ATOM 751 C C . THR A 1 98 ? -40.915 -7.932 17.204 1.00 31.56 98 THR A C 1
ATOM 753 O O . THR A 1 98 ? -40.517 -6.915 17.768 1.00 31.56 98 THR A O 1
ATOM 756 N N . GLU A 1 99 ? -41.048 -8.033 15.881 1.00 41.25 99 GLU A N 1
ATOM 757 C CA . GLU A 1 99 ? -41.261 -6.907 14.976 1.00 41.25 99 GLU A CA 1
ATOM 758 C C . GLU A 1 99 ? -42.729 -6.447 15.055 1.00 41.25 99 GLU A C 1
ATOM 760 O O . GLU A 1 99 ? -43.625 -7.239 15.351 1.00 41.25 99 GLU A O 1
ATOM 765 N N . ASP A 1 100 ? -42.922 -5.192 14.646 1.00 36.91 100 ASP A N 1
ATOM 766 C CA . ASP A 1 100 ? -44.110 -4.624 13.990 1.00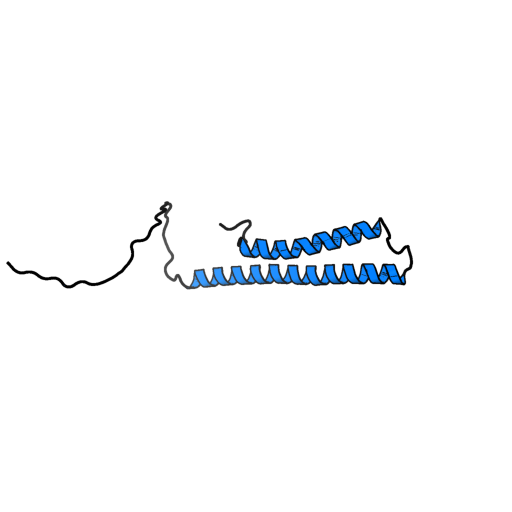 36.91 100 ASP A CA 1
ATOM 767 C C . ASP A 1 100 ? -45.033 -3.714 14.829 1.00 36.91 100 ASP A C 1
ATOM 769 O O . ASP A 1 100 ? -45.947 -4.129 15.542 1.00 36.91 100 ASP A O 1
ATOM 773 N N . ASP A 1 101 ? -44.715 -2.420 14.712 1.00 43.28 101 ASP A N 1
ATOM 774 C CA . ASP A 1 101 ? -45.596 -1.305 14.352 1.00 43.28 101 ASP A CA 1
ATOM 775 C C . ASP A 1 101 ? -47.104 -1.378 14.670 1.00 43.28 101 ASP A C 1
ATOM 777 O O . ASP A 1 101 ? -47.881 -2.122 14.072 1.00 43.28 101 ASP A O 1
ATOM 781 N N . ALA A 1 102 ? -47.562 -0.413 15.474 1.00 37.22 102 ALA A N 1
ATOM 782 C CA . ALA A 1 102 ? -48.884 0.183 15.299 1.00 37.22 102 ALA A CA 1
ATOM 783 C C . ALA A 1 102 ? -48.851 1.666 15.697 1.00 37.22 102 ALA A C 1
ATOM 785 O O . ALA A 1 102 ? -48.567 2.029 16.840 1.00 37.22 102 ALA A O 1
ATOM 786 N N . GLU A 1 103 ? -49.128 2.509 14.706 1.00 39.62 103 GLU A N 1
ATOM 787 C CA . GLU A 1 103 ? -48.986 3.958 14.718 1.00 39.62 103 GLU A CA 1
ATOM 788 C C . GLU A 1 103 ? -49.889 4.702 15.717 1.00 39.62 103 GLU A C 1
ATOM 790 O O . GLU A 1 103 ? -51.063 4.390 15.921 1.00 39.62 103 GLU A O 1
ATOM 795 N N . LEU A 1 104 ? -49.329 5.787 16.258 1.00 43.62 104 LEU A N 1
ATOM 796 C CA . LEU A 1 104 ? -50.030 6.903 16.887 1.00 43.62 104 LEU A CA 1
ATOM 797 C C . LEU A 1 104 ? -50.603 7.832 15.805 1.00 43.62 104 LEU A C 1
ATOM 799 O O . LEU A 1 104 ? -49.840 8.378 15.010 1.00 43.62 104 LEU A O 1
ATOM 803 N N . GLY A 1 105 ? -51.911 8.111 15.825 1.00 34.06 105 GLY A N 1
ATOM 804 C CA . GLY A 1 105 ? -52.468 9.150 14.955 1.00 34.06 105 GLY A CA 1
ATOM 805 C C . GLY A 1 105 ? -53.963 9.447 15.094 1.00 34.06 105 GLY A C 1
ATOM 806 O O . GLY A 1 105 ? -54.792 8.738 14.537 1.00 34.06 105 GLY A O 1
ATOM 807 N N . SER A 1 106 ? -54.246 10.594 15.721 1.00 40.66 106 SER A N 1
ATOM 808 C CA . SER A 1 106 ? -55.405 11.501 15.563 1.00 40.66 106 SER A CA 1
ATOM 809 C C . SER A 1 106 ? -56.803 11.102 16.073 1.00 40.66 106 SER A C 1
ATOM 811 O O . SER A 1 106 ? -57.534 10.350 15.438 1.00 40.66 106 SER A O 1
ATOM 813 N N . ASP A 1 107 ? -57.166 11.713 17.207 1.00 47.44 107 ASP A N 1
ATOM 814 C CA . ASP A 1 107 ? -58.271 12.673 17.398 1.00 47.44 107 ASP A CA 1
ATOM 815 C C . ASP A 1 107 ? -59.542 12.532 16.534 1.00 47.44 107 ASP A C 1
ATOM 817 O O . ASP A 1 107 ? -59.540 12.904 15.36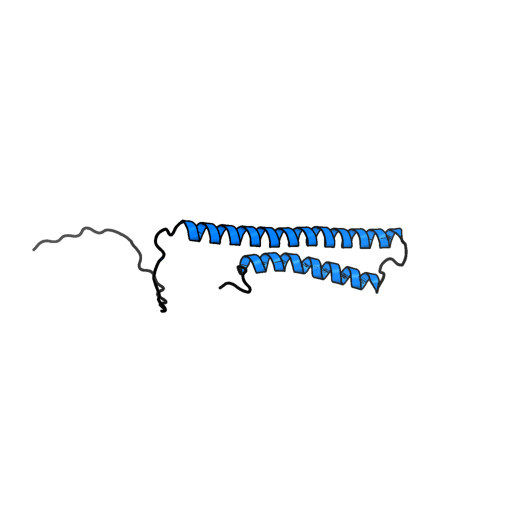3 1.00 47.44 107 ASP A O 1
ATOM 821 N N . ASP A 1 108 ? -60.666 12.166 17.165 1.00 48.56 108 ASP A N 1
ATOM 822 C CA . ASP A 1 108 ? -61.995 12.704 16.824 1.00 48.56 108 ASP A CA 1
ATOM 823 C C . ASP A 1 108 ? -62.945 12.589 18.037 1.00 48.56 108 ASP A C 1
ATOM 825 O O . ASP A 1 108 ? -63.393 11.506 18.424 1.00 48.56 108 ASP A O 1
ATOM 829 N N . GLU A 1 109 ? -63.210 13.727 18.685 1.00 55.97 109 GLU A N 1
ATOM 830 C CA . GLU A 1 109 ? -64.282 13.896 19.668 1.00 55.97 109 GLU A CA 1
ATOM 831 C C . GLU A 1 109 ? -65.643 13.799 18.963 1.00 55.97 109 GLU A C 1
ATOM 833 O O . GLU A 1 109 ? -66.052 14.710 18.245 1.00 55.97 109 GLU A O 1
ATOM 838 N N . GLY A 1 110 ? -66.391 12.728 19.230 1.00 38.75 110 GLY A N 1
ATOM 839 C CA . GLY A 1 110 ? -67.745 12.545 18.711 1.00 38.75 110 GLY A CA 1
ATOM 840 C C . GLY A 1 110 ? -68.679 11.903 19.732 1.00 38.75 110 GLY A C 1
ATOM 841 O O . GLY A 1 110 ? -68.931 10.702 19.680 1.00 38.75 110 GLY A O 1
ATOM 842 N N . LEU A 1 111 ? -69.219 12.707 20.655 1.00 55.34 111 LEU A N 1
ATOM 843 C CA . LEU A 1 111 ? -70.415 12.344 21.428 1.00 55.34 111 LEU A CA 1
ATOM 844 C C . LEU A 1 111 ? -71.587 12.057 20.472 1.00 55.34 111 LEU A C 1
ATOM 846 O O . LEU A 1 111 ? -71.792 12.799 19.508 1.00 55.34 111 LEU A O 1
ATOM 850 N N . PRO A 1 112 ? -72.439 11.075 20.802 1.00 49.97 112 PRO A N 1
ATOM 851 C CA . PRO A 1 112 ? -73.840 11.445 20.963 1.00 49.97 112 PRO A CA 1
ATOM 852 C C . PRO A 1 112 ? -74.528 10.819 22.182 1.00 49.97 112 PRO A C 1
ATOM 854 O O . PRO A 1 112 ? -74.219 9.723 22.646 1.00 49.97 112 PRO A O 1
ATOM 857 N N . GLU A 1 113 ? -75.495 11.597 22.655 1.00 48.97 113 GLU A N 1
ATOM 858 C CA . GLU A 1 113 ? -76.505 11.324 23.670 1.00 48.97 113 GLU A CA 1
ATOM 859 C C . GLU A 1 113 ? -77.403 10.119 23.332 1.00 48.97 113 GLU A C 1
ATOM 861 O O . GLU A 1 113 ? -77.763 9.935 22.167 1.00 48.97 113 GL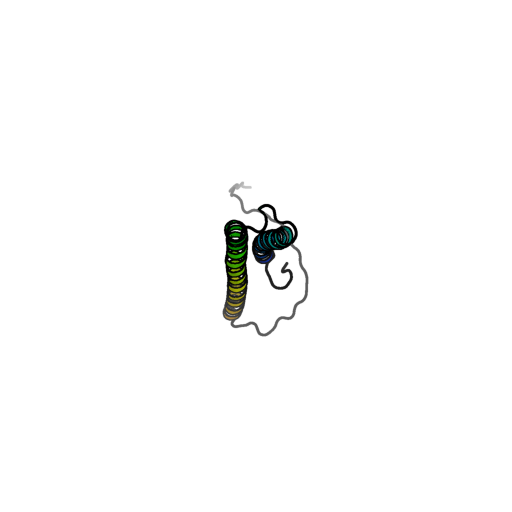U A O 1
ATOM 866 N N . ALA A 1 114 ? -77.829 9.375 24.365 1.00 46.56 114 ALA A N 1
ATOM 867 C CA . ALA A 1 114 ? -79.229 9.014 24.672 1.00 46.56 114 ALA A CA 1
ATOM 868 C C . ALA A 1 114 ? -79.302 8.011 25.837 1.00 46.56 114 ALA A C 1
ATOM 870 O O . ALA A 1 114 ? -78.714 6.912 25.719 1.00 46.56 114 ALA A O 1
#

pLDDT: mean 75.32, std 21.08, range [31.56, 97.75]

Foldseek 3Di:
DDDPPDDPVLVVVLVVLVVVLVVLVVVLVVCVVPPPPPVPCVVVVVVCVVSVVVNVVSVVVSVVSNVVRVVVVVVVVVVVVVVDPDPDDDDDDDDDDDDDDDDDDDDDDDDDDD

Sequence (114 aa):
MELFGFEKETLLDLTVNVIPLGIILFFIAAFAVVSPFGLDPVFSGLQFSLMISMFLLLAVLTYYAGRAVEDAERAEEEHATLDDPDGATELADDDESTEDDAELGSDDEGLPEA